Protein AF-A0AAW4KYF8-F1 (afdb_monomer_lite)

Radius of gyration: 17.81 Å; chains: 1; bounding box: 35×29×46 Å

Structure (mmCIF, N/CA/C/O backbone):
data_AF-A0AAW4KYF8-F1
#
_entry.id   AF-A0AAW4KYF8-F1
#
loop_
_atom_site.group_PDB
_atom_site.id
_atom_site.type_symbol
_atom_site.label_atom_id
_atom_site.label_alt_id
_atom_site.label_comp_id
_atom_site.label_asym_id
_atom_site.label_entity_id
_atom_site.label_seq_id
_atom_site.pdbx_PDB_ins_code
_atom_site.Cartn_x
_atom_site.Cartn_y
_atom_site.Cartn_z
_atom_site.occupancy
_atom_site.B_iso_or_equiv
_atom_site.auth_seq_id
_atom_site.auth_comp_id
_atom_site.auth_asym_id
_atom_site.auth_atom_id
_atom_site.pdbx_PDB_model_num
ATOM 1 N N . SER A 1 1 ? 13.288 -7.522 -2.551 1.00 89.69 1 SER A N 1
ATOM 2 C CA . SER A 1 1 ? 12.196 -7.923 -3.467 1.00 89.69 1 SER A CA 1
ATOM 3 C C . SER A 1 1 ? 12.077 -6.911 -4.593 1.00 89.69 1 SER A C 1
ATOM 5 O O . SER A 1 1 ? 12.586 -5.805 -4.442 1.00 89.69 1 SER A O 1
ATOM 7 N N . VAL A 1 2 ? 11.443 -7.284 -5.707 1.00 97.56 2 VAL A N 1
ATOM 8 C CA . VAL A 1 2 ? 11.167 -6.402 -6.856 1.00 97.56 2 VAL A CA 1
ATOM 9 C C . VAL A 1 2 ? 9.688 -6.488 -7.237 1.00 97.56 2 VAL A C 1
ATOM 11 O O . VAL A 1 2 ? 9.042 -7.481 -6.899 1.00 97.56 2 VAL A O 1
ATOM 14 N N . ASP A 1 3 ? 9.168 -5.463 -7.907 1.00 97.81 3 ASP A N 1
ATOM 15 C CA . ASP A 1 3 ? 7.863 -5.510 -8.573 1.00 97.81 3 ASP A CA 1
ATOM 16 C C . ASP A 1 3 ? 7.923 -6.280 -9.909 1.00 97.81 3 ASP A C 1
ATOM 18 O O . ASP A 1 3 ? 8.986 -6.753 -10.327 1.00 97.81 3 ASP A O 1
ATOM 22 N N . ASP A 1 4 ? 6.787 -6.407 -10.599 1.00 98.38 4 ASP A N 1
ATOM 23 C CA . ASP A 1 4 ? 6.686 -7.169 -11.854 1.00 98.38 4 ASP A CA 1
ATOM 24 C C . ASP A 1 4 ? 7.338 -6.454 -13.053 1.00 98.38 4 ASP A C 1
ATOM 26 O O . ASP A 1 4 ? 7.388 -6.990 -14.16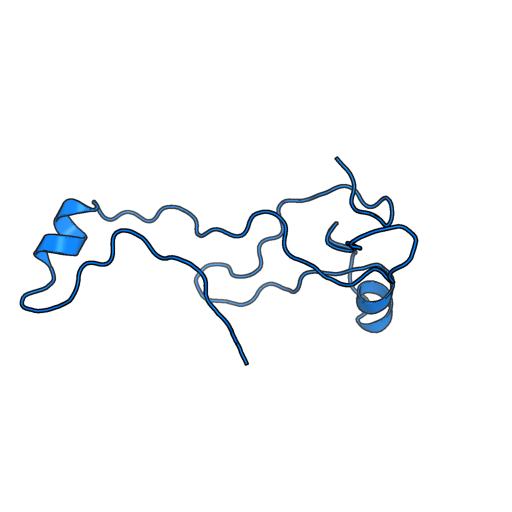4 1.00 98.38 4 ASP A O 1
ATOM 30 N N . GLU A 1 5 ? 7.861 -5.246 -12.839 1.00 98.19 5 GLU A N 1
ATOM 31 C CA . GLU A 1 5 ? 8.651 -4.489 -13.802 1.00 98.19 5 GLU A CA 1
ATOM 32 C C . GLU A 1 5 ? 10.156 -4.515 -13.467 1.00 98.19 5 GLU A C 1
ATOM 34 O O . GLU A 1 5 ? 10.962 -3.919 -14.194 1.00 98.19 5 GLU A O 1
ATOM 39 N N . GLY A 1 6 ? 10.558 -5.208 -12.397 1.00 97.94 6 GLY A N 1
ATOM 40 C CA . GLY A 1 6 ? 11.943 -5.321 -11.940 1.00 97.94 6 GLY A CA 1
ATOM 41 C C . GLY A 1 6 ? 12.445 -4.114 -11.140 1.00 97.94 6 GLY A C 1
ATOM 42 O O . GLY A 1 6 ? 13.654 -3.959 -10.971 1.00 97.94 6 GLY A O 1
ATOM 43 N N . THR A 1 7 ? 11.553 -3.244 -10.667 1.00 98.00 7 THR A N 1
ATOM 44 C CA . THR A 1 7 ? 11.902 -2.121 -9.789 1.00 98.00 7 THR A CA 1
ATOM 45 C C . THR A 1 7 ? 12.008 -2.623 -8.344 1.00 98.00 7 THR A C 1
ATOM 47 O O . THR A 1 7 ? 11.091 -3.307 -7.881 1.00 98.00 7 THR A O 1
ATOM 50 N N . PRO A 1 8 ? 13.091 -2.322 -7.603 1.00 97.62 8 PRO A N 1
ATOM 51 C CA . PRO A 1 8 ? 13.163 -2.625 -6.176 1.00 97.62 8 PRO A CA 1
ATOM 52 C C . PRO A 1 8 ? 11.980 -2.026 -5.410 1.00 97.62 8 PRO A C 1
ATOM 54 O O . PRO A 1 8 ? 11.562 -0.904 -5.677 1.00 97.62 8 PRO A O 1
ATOM 57 N N . THR A 1 9 ? 11.431 -2.783 -4.463 1.00 94.12 9 THR A N 1
ATOM 58 C CA . THR A 1 9 ? 10.331 -2.305 -3.614 1.00 94.12 9 THR A CA 1
ATOM 59 C C . THR A 1 9 ? 10.849 -1.331 -2.559 1.00 94.12 9 THR A C 1
ATOM 61 O O . THR A 1 9 ? 11.847 -1.638 -1.902 1.00 94.12 9 THR A O 1
ATOM 64 N N . GLU A 1 10 ? 10.135 -0.231 -2.328 1.00 92.25 10 GLU A N 1
ATOM 65 C CA . GLU A 1 10 ? 10.524 0.817 -1.377 1.00 92.25 10 GLU A CA 1
ATOM 66 C C . GLU A 1 10 ? 9.422 1.114 -0.349 1.00 92.25 10 GLU A C 1
ATOM 68 O O . GLU A 1 10 ? 8.261 0.732 -0.514 1.00 92.25 10 GLU A O 1
ATOM 73 N N 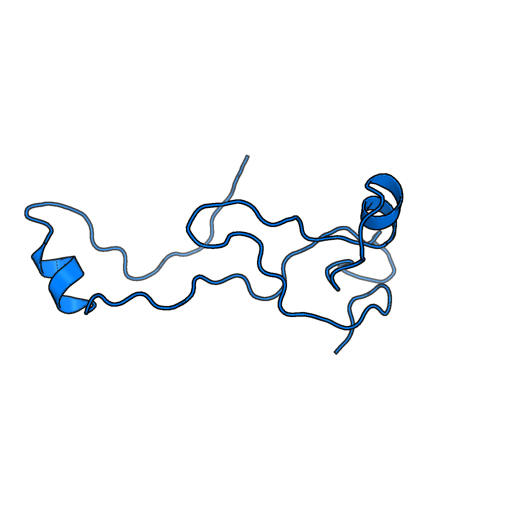. CYS A 1 11 ? 9.790 1.815 0.727 1.00 95.25 11 CYS A N 1
ATOM 74 C CA . CYS A 1 11 ? 8.824 2.433 1.631 1.00 95.25 11 CYS A CA 1
ATOM 75 C C . CYS A 1 11 ? 8.461 3.820 1.088 1.00 95.25 11 CYS A C 1
ATOM 77 O O . CYS A 1 11 ? 9.203 4.785 1.273 1.00 95.25 11 CYS A O 1
ATOM 79 N N . THR A 1 12 ? 7.337 3.912 0.380 1.00 96.06 12 THR A N 1
ATOM 80 C CA . THR A 1 12 ? 6.872 5.162 -0.232 1.00 96.06 12 THR A CA 1
ATOM 81 C C . THR A 1 12 ? 5.907 5.894 0.701 1.00 96.06 12 THR A C 1
ATOM 83 O O . THR A 1 12 ? 4.757 5.486 0.863 1.00 96.06 12 THR A O 1
ATOM 86 N N . THR A 1 13 ? 6.344 7.009 1.290 1.00 97.69 13 THR A N 1
ATOM 87 C CA . THR A 1 13 ? 5.458 7.893 2.063 1.00 97.69 13 THR A CA 1
ATOM 88 C C . THR A 1 13 ? 4.472 8.592 1.127 1.00 97.69 13 THR A C 1
ATOM 90 O O . THR A 1 13 ? 4.864 9.457 0.348 1.00 97.69 13 THR A O 1
ATOM 93 N N . LEU A 1 14 ? 3.187 8.234 1.209 1.00 98.19 14 LEU A N 1
ATOM 94 C CA . LEU A 1 14 ? 2.125 8.840 0.390 1.00 98.19 14 LEU A CA 1
ATOM 95 C C . LEU A 1 14 ? 1.557 10.113 1.023 1.00 98.19 14 LEU A C 1
ATOM 97 O O . LEU A 1 14 ? 1.281 11.090 0.328 1.00 98.19 14 LEU A O 1
ATOM 101 N N . ILE A 1 15 ? 1.401 10.103 2.346 1.00 98.50 15 ILE A N 1
ATOM 102 C CA . ILE A 1 15 ? 0.883 11.216 3.139 1.00 98.50 15 ILE A CA 1
ATOM 103 C C . ILE A 1 15 ? 1.776 11.373 4.366 1.00 98.50 15 ILE A C 1
ATOM 105 O O . ILE A 1 15 ? 2.053 10.402 5.065 1.00 98.50 15 ILE A O 1
ATOM 109 N N . GLU A 1 16 ? 2.203 12.600 4.636 1.00 98.31 16 GLU A N 1
ATOM 110 C CA . GLU A 1 16 ? 3.013 12.957 5.796 1.00 98.31 16 GLU A CA 1
ATOM 111 C C . GLU A 1 16 ? 2.333 14.108 6.531 1.00 98.31 16 GLU A C 1
ATOM 113 O O . GLU A 1 16 ? 2.098 15.165 5.948 1.00 98.31 16 GLU A O 1
ATOM 118 N N . ASN A 1 17 ? 1.982 13.897 7.802 1.00 96.81 17 ASN A N 1
ATOM 119 C CA . ASN A 1 17 ? 1.315 14.901 8.642 1.00 96.81 17 ASN A CA 1
ATOM 120 C C . ASN A 1 17 ? 0.073 15.530 7.976 1.00 96.81 17 ASN A C 1
ATOM 122 O O . ASN A 1 17 ? -0.157 16.733 8.062 1.00 96.81 17 ASN A O 1
ATOM 126 N N . GLY A 1 18 ? -0.713 14.708 7.273 1.00 97.50 18 GLY A N 1
ATOM 127 C CA . GLY A 1 18 ? -1.919 15.140 6.558 1.00 97.50 18 GLY A CA 1
ATOM 128 C C . GLY A 1 18 ? -1.674 15.776 5.184 1.00 97.50 18 GLY A C 1
ATOM 129 O O . GLY A 1 18 ? -2.635 16.137 4.513 1.00 97.50 18 GLY A O 1
ATOM 130 N N . VAL A 1 19 ? -0.422 15.888 4.732 1.00 98.31 19 VAL A N 1
ATOM 131 C CA . VAL A 1 19 ? -0.061 16.476 3.435 1.00 98.31 19 VAL A CA 1
ATOM 132 C C . VAL A 1 19 ? 0.327 15.382 2.444 1.00 98.31 19 VAL A C 1
ATOM 134 O O . VAL A 1 19 ? 1.144 14.517 2.754 1.00 98.31 19 VAL A O 1
ATOM 137 N N . ILE A 1 20 ? -0.233 15.429 1.233 1.00 97.75 20 ILE A N 1
ATOM 138 C CA . ILE A 1 20 ? 0.111 14.503 0.144 1.00 97.75 20 ILE A CA 1
ATOM 139 C C . ILE A 1 20 ? 1.568 14.726 -0.276 1.00 97.75 20 ILE A C 1
ATOM 141 O O . ILE A 1 20 ? 1.975 15.849 -0.571 1.00 97.75 20 ILE A O 1
ATOM 145 N N . LYS A 1 21 ? 2.349 13.645 -0.324 1.00 97.75 21 LYS A N 1
ATOM 146 C CA . LYS A 1 21 ? 3.765 13.660 -0.720 1.00 97.75 21 LYS A CA 1
ATOM 147 C C . LYS A 1 21 ? 4.004 13.099 -2.116 1.00 97.75 21 LYS A C 1
ATOM 149 O O . LYS A 1 21 ? 4.989 13.469 -2.748 1.00 97.75 21 LYS A O 1
ATOM 154 N N . GLY A 1 22 ? 3.111 12.244 -2.607 1.00 95.56 22 GLY A N 1
ATOM 155 C CA . GLY A 1 22 ? 3.224 11.669 -3.939 1.00 95.56 22 GLY A CA 1
ATOM 156 C C . GLY A 1 22 ? 2.244 10.532 -4.185 1.00 95.56 22 GLY A C 1
ATOM 157 O O . GLY A 1 22 ? 1.317 10.301 -3.409 1.00 95.56 22 GLY A O 1
ATOM 158 N N . TYR A 1 23 ? 2.485 9.817 -5.279 1.00 97.44 23 TYR A N 1
ATOM 159 C CA . TYR A 1 23 ? 1.672 8.699 -5.742 1.00 97.44 23 TYR A CA 1
ATOM 160 C C . TYR A 1 23 ? 2.534 7.451 -5.916 1.00 97.44 23 TYR A C 1
ATOM 162 O O . TYR A 1 23 ? 3.746 7.542 -6.102 1.00 97.44 23 TYR A O 1
ATOM 170 N N . MET A 1 24 ? 1.888 6.289 -5.904 1.00 98.19 24 MET A N 1
ATOM 171 C CA . MET A 1 24 ? 2.500 5.033 -6.333 1.00 98.19 24 MET A CA 1
ATOM 172 C C . MET A 1 24 ? 2.606 5.004 -7.858 1.00 98.19 24 MET A C 1
ATOM 174 O O . MET A 1 24 ? 1.683 5.439 -8.545 1.00 98.19 24 MET A O 1
ATOM 178 N N . GLN A 1 25 ? 3.708 4.473 -8.381 1.00 98.44 25 GLN A N 1
ATOM 179 C CA . GLN A 1 25 ? 4.044 4.534 -9.799 1.00 98.44 25 GLN A CA 1
ATOM 180 C C . GLN A 1 25 ? 4.481 3.180 -10.366 1.00 98.44 25 GLN A C 1
ATOM 182 O O . GLN A 1 25 ? 5.213 2.420 -9.727 1.00 98.44 25 GLN A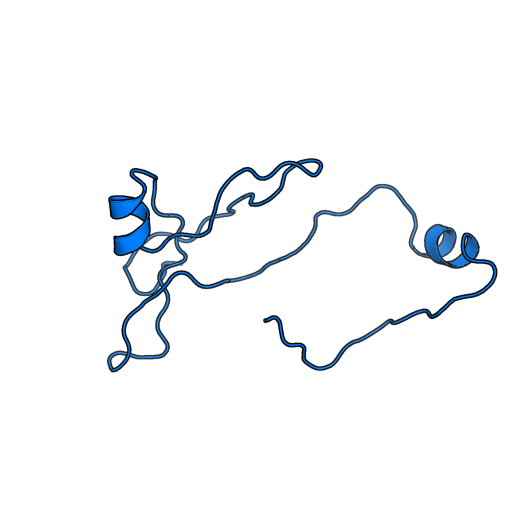 O 1
ATOM 187 N N . ASP A 1 26 ? 4.087 2.941 -11.614 1.00 98.31 26 ASP A N 1
ATOM 188 C CA . ASP A 1 26 ? 4.698 1.980 -12.534 1.00 98.31 26 ASP A CA 1
ATOM 189 C C . ASP A 1 26 ? 5.657 2.723 -13.493 1.00 98.31 26 ASP A C 1
ATOM 191 O O . ASP A 1 26 ? 5.822 3.947 -13.422 1.00 98.31 26 ASP A O 1
ATOM 195 N N . LYS A 1 27 ? 6.318 2.014 -14.414 1.00 98.31 27 LYS A N 1
ATOM 196 C CA . LYS A 1 27 ? 7.250 2.638 -15.369 1.00 98.31 27 LYS A CA 1
ATOM 197 C C . LYS A 1 27 ? 6.574 3.620 -16.320 1.00 98.31 27 LYS A C 1
ATOM 199 O O . LYS A 1 27 ? 7.200 4.618 -16.690 1.00 98.31 27 LYS A O 1
ATOM 204 N N . LEU A 1 28 ? 5.356 3.317 -16.765 1.00 98.44 28 LEU A N 1
ATOM 205 C CA . LEU A 1 28 ? 4.639 4.117 -17.754 1.00 98.44 28 LEU A CA 1
ATOM 206 C C . LEU A 1 28 ? 4.202 5.458 -17.155 1.00 98.44 28 LEU A C 1
ATOM 208 O O . LEU A 1 28 ? 4.537 6.507 -17.706 1.00 98.44 28 LEU A O 1
ATOM 212 N N . ASN A 1 29 ? 3.531 5.432 -16.008 1.00 98.44 29 ASN A N 1
ATOM 213 C CA . ASN A 1 29 ? 3.012 6.622 -15.344 1.00 98.44 29 ASN A CA 1
ATOM 214 C C . ASN A 1 29 ? 4.136 7.470 -14.746 1.00 98.44 29 ASN A C 1
ATOM 216 O O . ASN A 1 29 ? 4.120 8.688 -14.929 1.00 98.44 29 ASN A O 1
ATOM 220 N N . ALA A 1 30 ? 5.180 6.852 -14.172 1.00 98.06 30 ALA A N 1
ATOM 221 C CA . ALA A 1 30 ? 6.369 7.581 -13.723 1.00 98.06 30 ALA A CA 1
ATOM 222 C C . ALA A 1 30 ? 6.966 8.428 -14.857 1.00 98.06 30 ALA A C 1
ATOM 224 O O . ALA A 1 30 ? 7.267 9.608 -14.678 1.00 98.06 30 ALA A O 1
ATOM 225 N N . ARG A 1 31 ? 7.081 7.844 -16.058 1.00 98.25 31 ARG A N 1
ATOM 226 C CA . ARG A 1 31 ? 7.590 8.548 -17.239 1.00 98.25 31 ARG A CA 1
ATOM 227 C C . ARG A 1 31 ? 6.661 9.677 -17.685 1.00 98.25 31 ARG A C 1
ATOM 229 O O . ARG A 1 31 ? 7.161 10.752 -17.997 1.00 98.25 31 ARG A O 1
ATOM 236 N N . LEU A 1 32 ? 5.348 9.441 -17.743 1.00 98.44 32 LEU A N 1
ATOM 237 C CA . LEU A 1 32 ? 4.370 10.454 -18.166 1.00 98.44 32 LEU A CA 1
ATOM 238 C C . LEU A 1 32 ? 4.315 11.646 -17.204 1.00 98.44 32 LEU A C 1
ATOM 240 O O . LEU A 1 32 ? 4.164 12.781 -17.644 1.00 98.44 32 LEU A O 1
ATOM 244 N N . MET A 1 33 ? 4.471 11.390 -15.906 1.00 98.00 33 MET A N 1
ATOM 245 C CA . MET A 1 33 ? 4.459 12.417 -14.864 1.00 98.00 33 MET A CA 1
ATOM 246 C C . MET A 1 33 ? 5.838 13.046 -14.613 1.00 98.00 33 MET A C 1
ATOM 248 O O . MET A 1 33 ? 5.932 14.013 -13.863 1.00 98.00 33 MET A O 1
ATOM 252 N N . GLY A 1 34 ? 6.907 12.514 -15.215 1.00 97.62 34 GLY A N 1
ATOM 253 C CA . GLY A 1 34 ? 8.274 13.001 -15.009 1.00 97.62 34 GLY A CA 1
ATOM 254 C C . GLY A 1 34 ? 8.814 12.758 -13.595 1.00 97.62 34 GLY A C 1
ATOM 255 O O . GLY A 1 34 ? 9.612 13.551 -13.104 1.00 97.62 34 GLY A O 1
ATOM 256 N N . VAL A 1 35 ? 8.378 11.683 -12.933 1.00 97.44 35 VAL A N 1
ATOM 257 C CA . VAL A 1 35 ? 8.760 11.332 -11.554 1.00 97.44 35 VAL A CA 1
ATOM 258 C C . VAL A 1 35 ? 9.501 9.994 -11.490 1.00 97.44 35 VAL A C 1
ATOM 260 O O . VAL A 1 35 ? 9.596 9.259 -12.475 1.00 97.44 35 VAL A O 1
ATOM 263 N N . ALA A 1 36 ? 10.055 9.669 -10.322 1.00 96.38 36 ALA A N 1
ATOM 264 C CA . ALA A 1 36 ? 10.710 8.387 -10.083 1.00 96.38 36 ALA A CA 1
ATOM 265 C C . ALA A 1 36 ? 9.704 7.222 -10.008 1.00 96.38 36 ALA A C 1
ATOM 267 O O . ALA A 1 36 ? 8.528 7.399 -9.692 1.00 96.38 36 ALA A O 1
ATOM 268 N N . ARG A 1 37 ? 10.193 6.009 -10.283 1.00 97.44 37 ARG A N 1
ATOM 269 C CA . ARG A 1 37 ? 9.455 4.755 -10.063 1.00 97.44 37 ARG A CA 1
ATOM 270 C C . ARG A 1 37 ? 9.473 4.427 -8.572 1.00 97.44 37 ARG A C 1
ATOM 272 O O . ARG A 1 37 ? 10.470 4.716 -7.922 1.00 97.44 37 ARG A O 1
ATOM 279 N N . THR A 1 38 ? 8.428 3.779 -8.066 1.00 98.00 38 THR A N 1
ATOM 280 C CA . THR A 1 38 ? 8.281 3.520 -6.619 1.00 98.00 38 THR A CA 1
ATOM 281 C C . THR A 1 38 ? 8.185 2.031 -6.263 1.00 98.00 38 THR A C 1
ATOM 283 O O . THR A 1 38 ? 7.933 1.683 -5.114 1.00 98.00 38 THR A O 1
ATOM 286 N N . GLY A 1 39 ? 8.365 1.129 -7.235 1.00 98.00 39 GLY A N 1
ATOM 287 C CA . GLY A 1 39 ? 8.241 -0.315 -7.002 1.00 98.00 39 GLY A CA 1
ATOM 288 C C . GLY A 1 39 ? 6.792 -0.790 -6.860 1.00 98.00 39 GLY A C 1
ATOM 289 O O . GLY A 1 39 ? 6.515 -1.711 -6.089 1.00 98.00 39 GLY A O 1
ATOM 290 N N . ASN A 1 40 ? 5.857 -0.139 -7.562 1.00 98.50 40 ASN A N 1
ATOM 291 C CA . ASN A 1 40 ? 4.424 -0.434 -7.508 1.00 98.50 40 ASN A CA 1
ATOM 292 C C . ASN A 1 40 ? 3.850 -0.931 -8.843 1.00 98.50 40 ASN A C 1
ATOM 294 O O . ASN A 1 40 ? 2.634 -1.096 -8.937 1.00 98.50 40 ASN A O 1
ATOM 298 N N . GLY A 1 41 ? 4.677 -1.191 -9.859 1.00 98.31 41 GLY A N 1
ATOM 299 C CA . GLY A 1 41 ? 4.230 -1.738 -11.137 1.00 98.31 41 GLY A CA 1
ATOM 300 C C . GLY A 1 41 ? 3.931 -3.226 -11.009 1.00 98.31 41 GLY A C 1
ATOM 301 O O . GLY A 1 41 ? 4.836 -4.055 -11.093 1.00 98.31 41 GLY A O 1
ATOM 302 N N . ARG A 1 42 ? 2.661 -3.578 -10.775 1.00 98.50 42 ARG A N 1
ATOM 303 C CA . ARG A 1 42 ? 2.260 -4.971 -10.524 1.00 98.50 42 ARG A CA 1
ATOM 304 C C . ARG A 1 42 ? 1.244 -5.467 -11.532 1.00 98.50 42 ARG A C 1
ATOM 306 O O . ARG A 1 42 ? 0.363 -4.721 -11.959 1.00 98.50 42 ARG A O 1
ATOM 313 N N . ARG A 1 43 ? 1.335 -6.753 -11.856 1.00 98.50 43 ARG A N 1
ATOM 314 C CA . ARG A 1 43 ? 0.404 -7.476 -12.726 1.00 98.50 43 ARG A CA 1
ATOM 315 C C . ARG A 1 43 ? -0.052 -8.762 -12.051 1.00 98.50 43 ARG A C 1
ATOM 317 O O . ARG A 1 43 ? 0.636 -9.302 -11.196 1.00 98.50 43 ARG A O 1
ATOM 324 N N . GLU A 1 44 ? -1.211 -9.271 -12.448 1.00 98.31 44 GLU A N 1
ATOM 325 C CA . GLU A 1 44 ? -1.695 -10.554 -11.927 1.00 98.31 44 GLU A CA 1
ATOM 326 C C . GLU A 1 44 ? -0.890 -11.737 -12.484 1.00 98.31 44 GLU A C 1
ATOM 328 O O . GLU A 1 44 ? -0.589 -12.691 -11.773 1.00 98.31 44 GLU A O 1
ATOM 333 N N . SER A 1 45 ? -0.527 -11.678 -13.767 1.00 98.19 45 SER A N 1
ATOM 334 C CA . SER A 1 45 ? 0.235 -12.725 -14.445 1.00 98.19 45 SER A CA 1
ATOM 335 C C . SER A 1 45 ? 0.873 -12.200 -15.733 1.00 98.19 45 SER A C 1
ATOM 337 O O . SER A 1 45 ? 0.692 -11.040 -16.114 1.00 98.19 45 SER A O 1
ATOM 339 N N . TYR A 1 46 ? 1.583 -13.074 -16.451 1.00 97.56 46 TYR A N 1
ATOM 340 C CA . TYR A 1 46 ? 2.170 -12.763 -17.758 1.00 97.56 46 TYR A CA 1
ATOM 341 C C . TYR A 1 46 ? 1.134 -12.318 -18.808 1.00 97.56 46 TYR A C 1
ATOM 343 O O . TYR A 1 46 ? 1.500 -11.646 -19.769 1.00 97.56 46 TYR A O 1
ATOM 351 N N . ALA A 1 47 ? -0.144 -12.670 -18.624 1.00 98.38 47 ALA A N 1
ATOM 352 C CA . ALA A 1 47 ? -1.228 -12.361 -19.553 1.00 98.38 47 ALA A CA 1
ATOM 353 C C . ALA A 1 47 ? -1.873 -10.976 -19.333 1.00 98.38 47 ALA A C 1
ATOM 355 O O . ALA A 1 47 ? -2.719 -10.571 -20.125 1.00 98.38 47 ALA A O 1
ATOM 356 N N . HIS A 1 48 ? -1.486 -10.235 -18.286 1.00 98.50 48 HIS A N 1
ATOM 357 C CA . HIS A 1 48 ? -2.117 -8.965 -17.900 1.00 98.50 48 HIS A CA 1
ATOM 358 C C . HIS A 1 48 ? -1.112 -7.824 -17.906 1.00 98.50 48 HIS A C 1
ATOM 360 O O . HIS A 1 48 ? 0.018 -8.019 -17.483 1.00 98.50 48 HIS A O 1
ATOM 366 N N . LEU A 1 49 ? -1.478 -6.620 -18.343 1.00 98.38 49 LEU A N 1
ATOM 367 C CA . LEU A 1 49 ? -0.585 -5.455 -18.253 1.00 98.38 49 LEU A CA 1
ATOM 368 C C . LEU A 1 49 ? -0.338 -5.050 -16.785 1.00 98.38 49 LEU A C 1
ATOM 370 O O . LEU A 1 49 ? -1.255 -5.180 -15.970 1.00 98.38 49 LEU A O 1
ATOM 374 N N . PRO A 1 50 ? 0.876 -4.586 -16.424 1.00 98.25 50 PRO A N 1
ATOM 375 C CA . PRO A 1 50 ? 1.107 -4.004 -15.112 1.00 98.25 50 PRO A CA 1
ATOM 376 C C . PRO A 1 50 ? 0.452 -2.624 -15.015 1.00 98.25 50 PRO A C 1
ATOM 378 O O . PRO A 1 50 ? 0.229 -1.953 -16.023 1.00 98.25 50 PRO A O 1
ATOM 381 N N . MET A 1 51 ? 0.156 -2.216 -13.787 1.00 98.38 51 MET A N 1
ATOM 382 C CA . MET A 1 51 ? -0.316 -0.875 -13.439 1.00 98.38 51 MET A CA 1
ATOM 383 C C . MET A 1 51 ? 0.120 -0.538 -12.002 1.00 98.38 51 MET A C 1
ATOM 385 O O . MET A 1 51 ? 0.506 -1.458 -11.268 1.00 98.38 51 MET A O 1
ATOM 389 N N . PRO A 1 52 ? 0.050 0.732 -11.554 1.00 98.31 52 PRO A N 1
ATOM 390 C CA . PRO A 1 52 ? 0.363 1.084 -10.173 1.00 98.31 52 PRO A CA 1
ATOM 391 C C . PRO A 1 52 ? -0.575 0.368 -9.192 1.00 98.31 52 PRO A C 1
ATOM 393 O O . PRO A 1 52 ? -1.797 0.504 -9.270 1.00 98.31 52 PRO A O 1
ATOM 396 N N . ARG A 1 53 ? -0.022 -0.407 -8.253 1.00 98.38 53 ARG A N 1
ATOM 397 C CA . ARG A 1 53 ? -0.781 -1.156 -7.240 1.00 98.38 53 ARG A CA 1
ATOM 398 C C . ARG A 1 53 ? -0.128 -1.085 -5.864 1.00 98.38 53 ARG A C 1
ATOM 400 O O . ARG A 1 53 ? 1.093 -1.025 -5.720 1.00 98.38 53 ARG A O 1
ATOM 407 N N . MET A 1 54 ? -0.976 -1.172 -4.843 1.00 98.06 54 MET A N 1
ATOM 408 C CA . MET A 1 54 ? -0.557 -1.260 -3.445 1.00 98.06 54 MET A CA 1
ATOM 409 C C . MET A 1 54 ? 0.261 -2.530 -3.155 1.00 98.06 54 MET A C 1
ATOM 411 O O . MET A 1 54 ? 0.149 -3.559 -3.836 1.00 98.06 54 MET A O 1
ATOM 415 N N . THR A 1 55 ? 1.070 -2.442 -2.101 1.00 97.25 55 THR A N 1
ATOM 416 C CA . THR A 1 55 ? 1.790 -3.560 -1.478 1.00 97.25 55 THR A CA 1
ATOM 417 C C . THR A 1 55 ? 1.274 -3.748 -0.050 1.00 97.25 55 THR A C 1
ATOM 419 O O . THR A 1 55 ? 0.288 -4.452 0.138 1.00 97.25 55 THR A O 1
ATOM 422 N N . ASN A 1 56 ? 1.871 -3.066 0.928 1.00 97.94 56 ASN A N 1
ATOM 423 C CA . ASN A 1 56 ? 1.410 -2.999 2.312 1.00 97.94 56 ASN A CA 1
ATOM 424 C C . ASN A 1 56 ? 1.129 -1.536 2.657 1.00 97.94 56 ASN A C 1
ATOM 426 O O . ASN A 1 56 ? 2.058 -0.740 2.778 1.00 97.94 56 ASN A O 1
ATOM 430 N N . THR A 1 57 ? -0.144 -1.180 2.803 1.00 97.81 57 THR A N 1
ATOM 431 C CA . THR A 1 57 ? -0.568 0.199 3.071 1.00 97.81 57 THR A CA 1
ATOM 432 C C . THR A 1 57 ? -1.057 0.304 4.505 1.00 97.81 57 THR A C 1
ATOM 434 O O . THR A 1 57 ? -1.982 -0.399 4.900 1.00 97.81 57 THR A O 1
ATOM 437 N N . TYR A 1 58 ? -0.418 1.163 5.293 1.00 98.00 58 TYR A N 1
ATOM 438 C CA . TYR A 1 58 ? -0.692 1.307 6.718 1.00 98.00 58 TYR A CA 1
ATOM 439 C C . TYR A 1 58 ? -0.433 2.742 7.186 1.00 98.00 58 TYR A C 1
ATOM 441 O O . TYR A 1 58 ? 0.227 3.526 6.504 1.00 98.00 58 TYR A O 1
ATOM 449 N N . MET A 1 59 ? -0.961 3.076 8.364 1.00 98.06 59 MET A N 1
ATOM 450 C CA . MET A 1 59 ? -0.682 4.327 9.066 1.00 98.06 59 MET A CA 1
ATOM 451 C C . MET A 1 59 ? 0.338 4.068 10.177 1.00 98.06 59 MET A C 1
ATOM 453 O O . MET A 1 59 ? 0.312 3.015 10.815 1.00 98.06 59 MET A O 1
ATOM 457 N N . LEU A 1 60 ? 1.241 5.020 10.407 1.00 98.00 60 LEU A N 1
ATOM 458 C CA . LEU A 1 60 ? 2.169 4.956 11.535 1.00 98.00 60 LEU A CA 1
ATOM 459 C C . LEU A 1 60 ? 1.429 5.143 12.865 1.00 98.00 60 LEU A C 1
ATOM 461 O O . LEU A 1 60 ? 0.394 5.806 12.925 1.00 98.00 60 LEU A O 1
ATOM 465 N N . GLY A 1 61 ? 1.978 4.560 13.933 1.00 97.31 61 GLY A N 1
ATOM 466 C CA . GLY A 1 61 ? 1.431 4.701 15.279 1.00 97.31 61 GLY A CA 1
ATOM 467 C C . GLY A 1 61 ? 1.440 6.156 15.754 1.00 97.31 61 GLY A C 1
ATOM 468 O O . GLY A 1 61 ? 2.432 6.866 15.589 1.00 97.31 61 GLY A O 1
ATOM 469 N N . GLY A 1 62 ? 0.322 6.586 16.342 1.00 97.12 62 GLY A N 1
ATOM 470 C CA . GLY A 1 62 ? 0.207 7.862 17.045 1.00 97.12 62 GLY A CA 1
ATOM 471 C C . GLY A 1 62 ? 0.681 7.769 18.499 1.00 97.12 62 GLY A C 1
ATOM 472 O O . GLY A 1 62 ? 1.395 6.844 18.873 1.00 97.12 62 GLY A O 1
ATOM 473 N N . GLN A 1 63 ? 0.267 8.735 19.321 1.00 97.75 63 GLN A N 1
ATOM 474 C CA . GLN A 1 63 ? 0.658 8.821 20.739 1.00 97.75 63 GLN A CA 1
ATOM 475 C C . GLN A 1 63 ? -0.435 8.360 21.716 1.00 97.75 63 GLN A C 1
ATOM 477 O O . GLN A 1 63 ? -0.164 8.215 22.902 1.00 97.75 63 GLN A O 1
ATOM 482 N N . SER A 1 64 ? -1.668 8.167 21.244 1.00 97.75 64 SER A N 1
ATOM 483 C CA . SER A 1 64 ? -2.811 7.839 22.102 1.00 97.75 64 SER A CA 1
ATOM 484 C C . SER A 1 64 ? -2.853 6.356 22.467 1.00 97.75 64 SER A C 1
ATOM 486 O O . SER A 1 64 ? -2.686 5.500 21.596 1.00 97.75 64 SER A O 1
ATOM 488 N N . ASP A 1 65 ? -3.157 6.055 23.731 1.00 97.75 65 ASP A N 1
ATOM 489 C CA . ASP A 1 65 ? -3.470 4.695 24.176 1.00 97.75 65 ASP A CA 1
ATOM 490 C C . ASP A 1 65 ? -4.836 4.266 23.594 1.00 97.75 65 ASP A C 1
ATOM 492 O O . ASP A 1 65 ? -5.814 5.019 23.701 1.00 97.75 65 ASP A O 1
ATOM 496 N N . PRO A 1 66 ? -4.959 3.067 22.992 1.00 97.12 66 PRO A N 1
ATOM 497 C CA . PRO A 1 66 ? -6.245 2.523 22.563 1.00 97.12 66 PRO A CA 1
ATOM 498 C C . PRO A 1 66 ? -7.375 2.621 23.607 1.00 97.12 66 PRO A C 1
ATOM 500 O O . PRO A 1 66 ? -8.523 2.871 23.232 1.00 97.12 66 PRO A O 1
ATOM 503 N N . ALA A 1 67 ? -7.079 2.464 24.903 1.00 97.44 67 ALA A N 1
ATOM 504 C CA . ALA A 1 67 ? -8.069 2.572 25.975 1.00 97.44 67 ALA A CA 1
ATOM 505 C C . ALA A 1 67 ? -8.607 4.005 26.139 1.00 97.44 67 ALA A C 1
ATOM 507 O O . ALA A 1 67 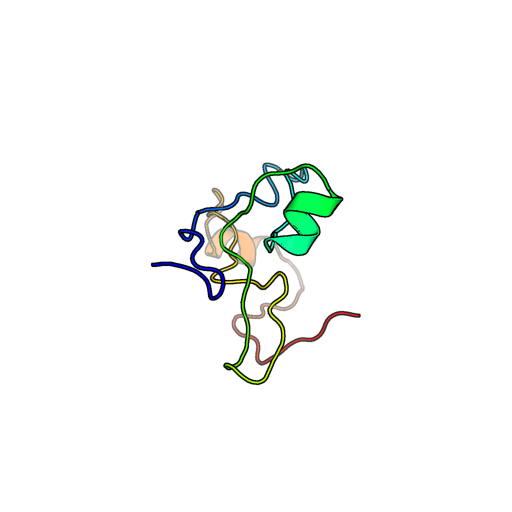? -9.811 4.198 26.336 1.00 97.44 67 ALA A O 1
ATOM 508 N N . GLU A 1 68 ? -7.742 5.012 25.998 1.00 97.81 68 GLU A N 1
ATOM 509 C CA . GLU A 1 68 ? -8.126 6.427 26.057 1.00 97.81 68 GLU A CA 1
ATOM 510 C C . GLU A 1 68 ? -9.012 6.816 24.869 1.00 97.81 68 GLU A C 1
ATOM 512 O O . GLU A 1 68 ? -10.000 7.535 25.036 1.00 97.81 68 GLU A O 1
ATOM 517 N N . ILE A 1 69 ? -8.714 6.285 23.677 1.00 97.81 69 ILE A N 1
ATOM 518 C CA . ILE A 1 69 ? -9.521 6.521 22.471 1.00 97.81 69 ILE A CA 1
ATOM 519 C C . ILE A 1 69 ? -10.956 6.028 22.692 1.00 97.81 69 ILE A C 1
ATOM 521 O O . ILE A 1 69 ? -11.905 6.767 22.425 1.00 97.81 69 ILE A O 1
ATOM 525 N N . ILE A 1 70 ? -11.131 4.815 23.225 1.00 97.62 70 ILE A N 1
ATOM 526 C CA . ILE A 1 70 ? -12.460 4.249 23.508 1.00 97.62 70 ILE A CA 1
ATOM 527 C C . ILE A 1 70 ? -13.190 5.079 24.574 1.00 97.62 70 ILE A C 1
ATOM 529 O O . ILE A 1 70 ? -14.358 5.424 24.388 1.00 97.62 70 ILE A O 1
ATOM 533 N N . ALA A 1 71 ? -12.504 5.444 25.664 1.00 97.88 71 ALA A N 1
ATOM 534 C CA . ALA A 1 71 ? -13.086 6.223 26.760 1.00 97.88 71 ALA A CA 1
ATOM 535 C C . ALA A 1 71 ? -13.536 7.635 26.337 1.00 97.88 71 ALA A C 1
ATOM 537 O O . ALA A 1 71 ? -14.458 8.192 26.934 1.00 97.88 71 ALA A O 1
ATOM 538 N N . SER A 1 72 ? -12.925 8.206 25.292 1.00 98.19 72 SER A N 1
ATOM 539 C CA . SER A 1 72 ? -13.267 9.540 24.777 1.00 98.19 72 SER A CA 1
ATOM 540 C C . SER A 1 72 ? -14.661 9.629 24.131 1.00 98.19 72 SER A C 1
ATOM 542 O O . SER A 1 72 ? -15.205 10.725 23.968 1.00 98.19 72 SER A O 1
ATOM 544 N N . VAL A 1 73 ? -15.279 8.494 23.779 1.00 97.94 73 VAL A N 1
ATOM 545 C CA . VAL A 1 73 ? -16.537 8.446 23.021 1.00 97.94 73 VAL A CA 1
ATOM 546 C C . VAL A 1 73 ? -17.729 8.152 23.937 1.00 97.94 73 VAL A C 1
ATOM 548 O O . VAL A 1 73 ? -17.942 7.025 24.371 1.00 97.94 73 VAL A O 1
ATOM 551 N N . LYS A 1 74 ? -18.597 9.151 24.165 1.00 97.62 74 LYS A N 1
ATOM 552 C CA . LYS A 1 74 ? -19.817 8.995 24.991 1.00 97.62 74 LYS A CA 1
ATOM 553 C C . LYS A 1 74 ? -20.865 8.054 24.376 1.00 97.62 74 LYS A C 1
ATOM 555 O O . LYS A 1 74 ? -21.571 7.357 25.102 1.00 97.62 74 LYS A O 1
ATOM 560 N N . ARG A 1 75 ? -21.029 8.081 23.048 1.00 98.19 75 ARG A N 1
ATOM 561 C CA . ARG A 1 75 ? -21.928 7.189 22.293 1.00 98.19 75 ARG A CA 1
ATOM 562 C C . ARG A 1 75 ? -21.427 7.048 20.856 1.00 98.19 75 ARG A C 1
ATOM 564 O O . ARG A 1 75 ? -21.364 8.044 20.144 1.00 98.19 75 ARG A O 1
ATOM 571 N N . GLY A 1 76 ? -21.112 5.829 20.431 1.00 97.44 76 GLY A N 1
ATOM 572 C CA . GLY A 1 76 ? -20.579 5.538 19.100 1.00 97.44 76 GLY A CA 1
ATOM 573 C C . GLY A 1 76 ? -20.512 4.038 18.826 1.00 97.44 76 GLY A C 1
ATOM 574 O O . GLY A 1 76 ? -21.109 3.248 19.557 1.00 97.44 76 GLY A O 1
ATOM 575 N N . ILE A 1 77 ? -19.792 3.656 17.773 1.00 97.81 77 ILE A N 1
ATOM 576 C CA . ILE A 1 77 ? -19.574 2.260 17.381 1.00 97.81 77 ILE A CA 1
ATOM 577 C C . ILE A 1 77 ? -18.076 1.982 17.443 1.00 97.81 77 ILE A C 1
ATOM 579 O O . ILE A 1 77 ? -17.286 2.721 16.860 1.00 97.81 77 ILE A O 1
ATOM 583 N N . TYR A 1 78 ? -17.695 0.902 18.120 1.00 97.69 78 TYR A N 1
ATOM 584 C CA . TYR A 1 78 ? -16.341 0.367 18.062 1.00 97.69 78 TYR A CA 1
ATOM 585 C C . TYR A 1 78 ? -16.299 -0.781 17.050 1.00 97.69 78 TYR A C 1
ATOM 587 O O . TYR A 1 78 ? -16.955 -1.805 17.235 1.00 97.69 78 TYR A O 1
ATOM 595 N N . CYS A 1 79 ? -15.552 -0.594 15.963 1.00 96.62 79 CYS A N 1
ATOM 596 C CA . CYS A 1 79 ? -15.384 -1.590 14.911 1.00 96.62 79 CYS A CA 1
ATOM 597 C C . CYS A 1 79 ? -13.972 -2.182 14.993 1.00 96.62 79 CYS A C 1
ATOM 599 O O . CYS A 1 79 ? -13.011 -1.578 14.528 1.00 96.62 79 CYS A O 1
ATOM 601 N N . ALA A 1 80 ? -13.850 -3.352 15.622 1.00 95.81 80 ALA A N 1
ATOM 602 C CA . ALA A 1 80 ? -12.565 -4.028 15.813 1.00 95.81 80 ALA A CA 1
ATOM 603 C C . ALA A 1 80 ? -12.072 -4.782 14.567 1.00 95.81 80 ALA A C 1
ATOM 605 O O . ALA A 1 80 ? -10.887 -5.090 14.471 1.00 95.81 80 ALA A O 1
ATOM 606 N N . ASN A 1 81 ? -12.972 -5.133 13.643 1.00 96.50 81 ASN A N 1
ATOM 607 C CA . ASN A 1 81 ? -12.619 -5.897 12.454 1.00 96.50 81 ASN A CA 1
ATOM 608 C C . ASN A 1 81 ? -13.591 -5.623 11.302 1.00 96.50 81 ASN A C 1
ATOM 610 O O . ASN A 1 81 ? -14.781 -5.388 11.524 1.00 96.50 81 ASN A O 1
ATOM 614 N N . LEU A 1 82 ? -13.074 -5.686 10.079 1.00 96.00 82 LEU A N 1
ATOM 615 C CA . LEU A 1 82 ? -13.802 -5.466 8.834 1.00 96.00 82 LEU A CA 1
ATOM 616 C C . LEU A 1 82 ? -13.577 -6.656 7.896 1.00 96.00 82 LEU A C 1
ATOM 618 O O . LEU A 1 82 ? -12.563 -7.343 7.976 1.00 96.00 82 LEU A O 1
ATOM 622 N N . GLY A 1 83 ? -14.542 -6.898 7.009 1.00 97.12 83 GLY A N 1
ATOM 623 C CA . GLY A 1 83 ? -14.391 -7.848 5.907 1.00 97.12 83 GLY A CA 1
ATOM 624 C C . GLY A 1 83 ? -13.669 -7.200 4.724 1.00 97.12 83 GLY A C 1
ATOM 625 O O . GLY A 1 83 ? -12.516 -6.793 4.823 1.00 97.12 83 GLY A O 1
ATOM 626 N N . GLY A 1 84 ? -14.360 -7.094 3.589 1.00 96.25 84 GLY A N 1
ATOM 627 C CA . GLY A 1 84 ? -13.890 -6.336 2.428 1.00 96.25 84 GLY A CA 1
ATOM 628 C C . GLY A 1 84 ? -14.357 -4.877 2.427 1.00 96.25 84 GLY A C 1
ATOM 629 O O . GLY A 1 84 ? -15.082 -4.432 3.316 1.00 96.25 84 GLY A O 1
ATOM 630 N N . GLY A 1 85 ? -13.975 -4.152 1.379 1.00 96.00 85 GLY A N 1
ATOM 631 C CA . GLY A 1 85 ? -14.421 -2.790 1.101 1.00 96.00 85 GLY A CA 1
ATOM 632 C C . GLY A 1 85 ? -14.282 -2.461 -0.385 1.00 96.00 85 GLY A C 1
A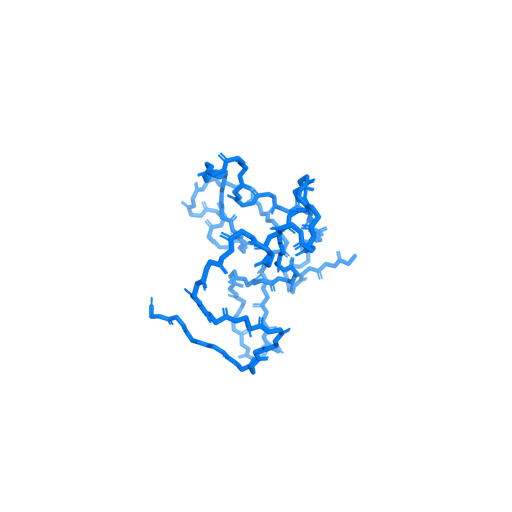TOM 633 O O . GLY A 1 85 ? -13.626 -3.193 -1.126 1.00 96.00 85 GLY A O 1
ATOM 634 N N . GLN A 1 86 ? -14.905 -1.367 -0.814 1.00 95.88 86 GLN A N 1
ATOM 635 C CA . GLN A 1 86 ? -14.847 -0.856 -2.183 1.00 95.88 86 GLN A CA 1
ATOM 636 C C . GLN A 1 86 ? -14.753 0.675 -2.147 1.00 95.88 86 GLN A C 1
ATOM 638 O O . GLN A 1 86 ? -15.249 1.303 -1.212 1.00 95.88 86 GLN A O 1
ATOM 643 N N . VAL A 1 87 ? -14.108 1.254 -3.157 1.00 94.25 87 VAL A N 1
ATOM 644 C CA . VAL A 1 87 ? -14.037 2.697 -3.413 1.00 94.25 87 VAL A CA 1
ATOM 645 C C . VAL A 1 87 ? -14.503 2.948 -4.850 1.00 94.25 87 VAL A C 1
ATOM 647 O O . VAL A 1 87 ? -14.264 2.091 -5.705 1.00 94.25 87 VAL A O 1
ATOM 650 N N . ASP A 1 88 ? -15.216 4.055 -5.069 1.00 81.62 88 ASP A N 1
ATOM 651 C CA . ASP A 1 88 ? -15.584 4.580 -6.396 1.00 81.62 88 ASP A CA 1
ATOM 652 C C . ASP A 1 88 ? -14.47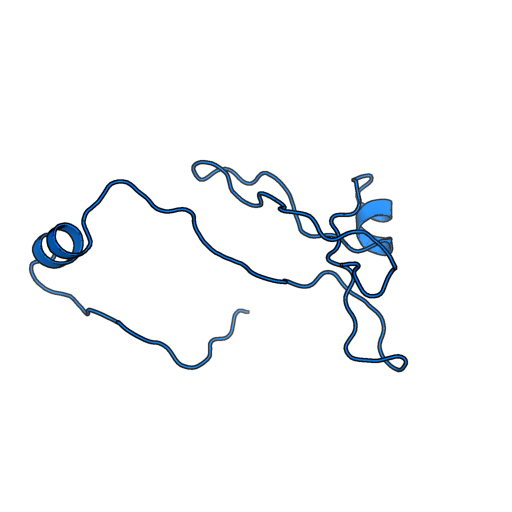9 5.520 -6.900 1.00 81.62 88 ASP A C 1
ATOM 654 O O . ASP A 1 88 ? -14.075 6.406 -6.106 1.00 81.62 88 ASP A O 1
#

Foldseek 3Di:
DAAPQRHDADDDDQADPNHGDDDAFDPVVCVVVVHDHHRQQHDPDPVGGTTGDDDDDDDDDDDDDPVVVVVVDPDDDDDPDDDDDDDD

Organism: Vibrio cholerae (NCBI:txid666)

Sequence (88 aa):
SVDDEGTPTECTTLIENGVIKGYMQDKLNARLMGVARTGNGRRESYAHLPMPRMTNTYMLGGQSDPAEIIASVKRGIYCANLGGGQVD

Secondary structure (DSSP, 8-state):
-B-TTSPBP-----EETTEE------HHHHHHHT----S-EE-SSTTS--EE--SS--PPP-S--HHHHHHT-SS-------------

InterPro domains:
  IPR036059 Metalloprotease TldD/PmbA superfamily [SSF111283] (2-88)
  IPR045569 Metalloprotease TldD/E, C-terminal domain [PF19289] (2-88)
  IPR051463 Peptidase U62 metalloprotease [PTHR30624] (2-88)

pLDDT: mean 97.28, std 2.16, range [81.62, 98.5]